Protein AF-A0A376U798-F1 (afdb_monomer_lite)

InterPro domains:
  IPR001910 Inosine/uridine-preferring nucleoside hydrolase domain [PF01156] (4-100)
  IPR023186 Inosine/uridine-preferring nucleoside hydrolase [PTHR12304] (4-103)
  IPR036452 Ribonucleoside hydrolase-like [G3DSA:3.90.245.10] (1-121)
  IPR036452 Ribonucleoside hydrolase-like [SSF53590] (4-102)

Structure (mmCIF, N/CA/C/O backbone):
data_AF-A0A376U798-F1
#
_entry.id   AF-A0A376U798-F1
#
loop_
_atom_site.group_PDB
_atom_site.id
_atom_site.type_symbol
_atom_site.label_atom_id
_atom_site.label_alt_id
_atom_site.label_comp_id
_atom_site.label_asym_id
_atom_site.label_entity_id
_atom_site.label_seq_id
_atom_site.pdbx_PDB_ins_code
_atom_site.Cartn_x
_atom_site.Cartn_y
_atom_site.Cartn_z
_atom_site.occupancy
_atom_site.B_iso_or_equiv
_atom_site.auth_seq_id
_atom_site.auth_comp_id
_atom_site.auth_asym_id
_atom_site.auth_atom_id
_atom_site.pdbx_PDB_model_num
ATOM 1 N N . MET A 1 1 ? 8.310 13.764 8.358 1.00 42.41 1 MET A N 1
ATOM 2 C CA . MET A 1 1 ? 7.938 13.357 9.728 1.00 42.41 1 MET A CA 1
ATOM 3 C C . MET A 1 1 ? 6.633 12.588 9.636 1.00 42.41 1 MET A C 1
ATOM 5 O O . MET A 1 1 ? 5.646 13.169 9.211 1.00 42.41 1 MET A O 1
ATOM 9 N N . LEU A 1 2 ? 6.644 11.295 9.952 1.00 60.56 2 LEU A N 1
ATOM 10 C CA . LEU A 1 2 ? 5.426 10.571 10.340 1.00 60.56 2 LEU A CA 1
ATOM 11 C C . LEU A 1 2 ? 5.140 10.955 11.809 1.00 60.56 2 LEU A C 1
ATOM 13 O O . LEU A 1 2 ? 6.102 11.302 12.492 1.00 60.56 2 LEU A O 1
ATOM 17 N N . THR A 1 3 ? 3.880 10.977 12.274 1.00 77.56 3 THR A N 1
ATOM 18 C CA . THR A 1 3 ? 3.459 11.318 13.666 1.00 77.56 3 THR A CA 1
ATOM 19 C C . THR A 1 3 ? 2.501 10.242 14.209 1.00 77.56 3 THR A C 1
ATOM 21 O O . THR A 1 3 ? 1.496 9.958 13.544 1.00 77.56 3 THR A O 1
ATOM 24 N N . PRO A 1 4 ? 2.769 9.563 15.351 1.00 83.12 4 PRO A N 1
ATOM 25 C CA . PRO A 1 4 ? 1.929 8.451 15.776 1.00 83.12 4 PRO A CA 1
ATOM 26 C C . PRO A 1 4 ? 0.632 8.998 16.376 1.00 83.12 4 PRO A C 1
ATOM 28 O O . PRO A 1 4 ? -0.385 8.308 16.377 1.00 83.12 4 PRO A O 1
ATOM 31 N N . GLU A 1 5 ? 0.621 10.265 16.803 1.00 85.19 5 GLU A N 1
ATOM 32 C CA . GLU A 1 5 ? -0.575 10.958 17.266 1.00 85.19 5 GLU A CA 1
ATOM 33 C C . GLU A 1 5 ? -1.591 11.127 16.132 1.00 85.19 5 GLU A C 1
ATOM 35 O O . GLU A 1 5 ? -2.779 10.885 16.342 1.00 85.19 5 GLU A O 1
ATOM 40 N N . ALA A 1 6 ? -1.151 11.465 14.912 1.00 88.75 6 ALA A N 1
ATOM 41 C CA . ALA A 1 6 ? -2.062 11.580 13.772 1.00 88.75 6 ALA A CA 1
ATOM 42 C C . ALA A 1 6 ? -2.669 10.220 13.403 1.00 88.75 6 ALA A C 1
ATOM 44 O O . ALA A 1 6 ? -3.879 10.117 13.192 1.00 88.75 6 ALA A O 1
ATOM 45 N N . ALA A 1 7 ? -1.855 9.160 13.397 1.00 87.69 7 ALA A N 1
ATOM 46 C CA . ALA A 1 7 ? -2.356 7.805 13.193 1.00 87.69 7 ALA A CA 1
ATOM 47 C C . ALA A 1 7 ? -3.366 7.420 14.288 1.00 87.69 7 ALA A C 1
ATOM 49 O O . ALA A 1 7 ? -4.446 6.925 13.970 1.00 87.69 7 ALA A O 1
ATOM 50 N N . ARG A 1 8 ? -3.073 7.704 15.568 1.00 88.31 8 ARG A N 1
ATOM 51 C CA . ARG A 1 8 ? -4.002 7.443 16.677 1.00 88.31 8 ARG A CA 1
ATOM 52 C C . ARG A 1 8 ? -5.345 8.132 16.445 1.00 88.31 8 ARG A C 1
ATOM 54 O O . ARG A 1 8 ? -6.359 7.453 16.559 1.00 88.31 8 ARG A O 1
ATOM 61 N N . VAL A 1 9 ? -5.356 9.411 16.060 1.00 92.94 9 VAL A N 1
ATOM 62 C CA . VAL A 1 9 ? -6.593 10.159 15.766 1.00 92.94 9 VAL A CA 1
ATOM 63 C C . VAL A 1 9 ? -7.424 9.467 14.683 1.00 92.94 9 VAL A C 1
ATOM 65 O O . VAL A 1 9 ? -8.622 9.261 14.881 1.00 92.94 9 VAL A O 1
ATOM 68 N N . VAL A 1 10 ? -6.802 9.057 13.572 1.00 91.31 10 VAL A N 1
ATOM 69 C CA . VAL A 1 10 ? -7.495 8.355 12.478 1.00 91.31 10 VAL A CA 1
ATOM 70 C C . VAL A 1 10 ? -8.068 7.024 12.964 1.00 91.31 10 VAL A C 1
ATOM 72 O O . VAL A 1 10 ? -9.267 6.791 12.809 1.00 91.31 10 VAL A O 1
ATOM 75 N N . PHE A 1 11 ? -7.258 6.183 13.612 1.00 89.69 11 PHE A N 1
ATOM 76 C CA . PHE A 1 11 ? -7.689 4.866 14.092 1.00 89.69 11 PHE A CA 1
ATOM 77 C C . PHE A 1 11 ? -8.744 4.932 15.211 1.00 89.69 11 PHE A C 1
ATOM 79 O O . PHE A 1 11 ? -9.483 3.968 15.395 1.00 89.69 11 PHE A O 1
ATOM 86 N N . THR A 1 12 ? -8.878 6.061 15.919 1.00 91.12 12 THR A N 1
ATOM 87 C CA . THR A 1 12 ? -9.936 6.286 16.924 1.00 91.12 12 THR A CA 1
ATOM 88 C C . THR A 1 12 ? -11.128 7.106 16.420 1.00 91.12 12 THR A C 1
ATOM 90 O O . THR A 1 12 ? -12.024 7.413 17.201 1.00 91.12 12 THR A O 1
ATOM 93 N N . SER A 1 13 ? -11.168 7.482 15.140 1.00 93.81 13 SER A N 1
ATOM 94 C CA . SER A 1 13 ? -12.193 8.396 14.602 1.00 93.81 13 SER A CA 1
ATOM 95 C C . SER A 1 13 ? -13.595 7.785 14.467 1.00 93.81 13 SER A C 1
ATOM 97 O O . SER A 1 13 ? -14.572 8.517 14.332 1.00 93.81 13 SER A O 1
ATOM 99 N N . GLY A 1 14 ? -13.708 6.453 14.477 1.00 90.12 14 GLY A N 1
ATOM 100 C CA . GLY A 1 14 ? -14.975 5.738 14.291 1.00 90.12 14 GLY A CA 1
ATOM 101 C C . GLY A 1 14 ? -15.450 5.636 12.837 1.00 90.12 14 GLY A C 1
ATOM 102 O O . GLY A 1 14 ? -16.500 5.047 12.587 1.00 90.12 14 GLY A O 1
ATOM 103 N N . VAL A 1 15 ? -14.693 6.166 11.871 1.00 93.81 15 VAL A N 1
ATOM 104 C CA . VAL A 1 15 ? -14.995 5.976 10.445 1.00 93.81 15 VAL A CA 1
ATOM 105 C C . VAL A 1 15 ? -14.649 4.548 9.997 1.00 93.81 15 VAL A C 1
ATOM 107 O O . VAL A 1 15 ? -13.767 3.919 10.588 1.00 93.81 15 VAL A O 1
ATOM 110 N N . PRO A 1 16 ? -15.295 4.016 8.943 1.00 91.88 16 PRO A N 1
ATOM 111 C CA . PRO A 1 16 ? -14.883 2.750 8.346 1.00 91.88 16 PRO A CA 1
ATOM 112 C C . PRO A 1 16 ? -13.449 2.844 7.806 1.00 91.88 16 PRO A C 1
ATOM 114 O O . PRO A 1 16 ? -13.157 3.704 6.975 1.00 91.88 16 PRO A O 1
ATOM 117 N N . LEU A 1 17 ? -12.562 1.954 8.260 1.00 93.19 17 LEU A N 1
ATOM 118 C CA . LEU A 1 17 ? -11.149 1.955 7.876 1.00 93.19 17 LEU A CA 1
ATOM 119 C C . LEU A 1 17 ? -10.712 0.630 7.253 1.00 93.19 17 LEU A C 1
ATOM 121 O O . LEU A 1 17 ? -11.103 -0.461 7.681 1.00 93.19 17 LEU A O 1
ATOM 125 N N . VAL A 1 18 ? -9.814 0.747 6.278 1.00 94.38 18 VAL A N 1
ATOM 126 C CA . VAL A 1 18 ? -9.093 -0.370 5.669 1.00 94.38 18 VAL A CA 1
ATOM 127 C C . VAL A 1 18 ? -7.600 -0.063 5.752 1.00 94.38 18 VAL A C 1
ATOM 129 O O . VAL A 1 18 ? -7.166 1.014 5.353 1.00 94.38 18 VAL A O 1
ATOM 132 N N . MET A 1 19 ? -6.816 -0.997 6.290 1.00 93.62 19 MET A N 1
ATOM 133 C CA . MET A 1 19 ? -5.377 -0.842 6.494 1.00 93.62 19 MET A CA 1
ATOM 134 C C . MET A 1 19 ? -4.599 -1.794 5.580 1.00 93.62 19 MET A C 1
ATOM 136 O O . MET A 1 19 ? -4.638 -3.015 5.750 1.00 93.62 19 MET A O 1
ATOM 140 N N . MET A 1 20 ? -3.836 -1.223 4.647 1.00 94.44 20 MET A N 1
ATOM 141 C CA . MET A 1 20 ? -2.866 -1.946 3.818 1.00 94.44 20 MET A CA 1
ATOM 142 C C . MET A 1 20 ? -1.505 -1.996 4.530 1.00 94.44 20 MET A C 1
ATOM 144 O O . MET A 1 20 ? -0.599 -1.222 4.238 1.00 94.44 20 MET A O 1
ATOM 148 N N . GLY A 1 21 ? -1.381 -2.875 5.530 1.00 90.94 21 GLY A N 1
ATOM 149 C CA . GLY A 1 21 ? -0.147 -3.034 6.312 1.00 90.94 21 GLY A CA 1
ATOM 150 C C . GLY A 1 21 ? 1.001 -3.697 5.536 1.00 90.94 21 GLY A C 1
ATOM 151 O O . GLY A 1 21 ? 0.800 -4.262 4.458 1.00 90.94 21 GLY A O 1
ATOM 152 N N . LEU A 1 22 ? 2.210 -3.677 6.108 1.00 89.81 22 LEU A N 1
ATOM 153 C CA . LEU A 1 22 ? 3.401 -4.295 5.503 1.00 89.81 22 LEU A CA 1
ATOM 154 C C . LEU A 1 22 ? 3.268 -5.813 5.313 1.00 89.81 22 LEU A C 1
ATOM 156 O O . LEU A 1 22 ? 3.802 -6.343 4.344 1.00 89.81 22 LEU A O 1
ATOM 160 N N . ASP A 1 23 ? 2.479 -6.496 6.151 1.00 87.94 23 ASP A N 1
ATOM 161 C CA . ASP A 1 23 ? 2.162 -7.922 5.973 1.00 87.94 23 ASP A CA 1
ATOM 162 C C . ASP A 1 23 ? 1.530 -8.214 4.603 1.00 87.94 23 ASP A C 1
ATOM 164 O O . ASP A 1 23 ? 1.763 -9.274 4.024 1.00 87.94 23 ASP A O 1
ATOM 168 N N . LEU A 1 24 ? 0.732 -7.276 4.075 1.00 91.94 24 LEU A N 1
ATOM 169 C CA . LEU A 1 24 ? 0.184 -7.330 2.718 1.00 91.94 24 LEU A CA 1
ATOM 170 C C . LEU A 1 24 ? 1.178 -6.782 1.708 1.00 91.94 24 LEU A C 1
ATOM 172 O O . LEU A 1 24 ? 1.500 -7.445 0.728 1.00 91.94 24 LEU A O 1
ATOM 176 N N . THR A 1 25 ? 1.622 -5.546 1.918 1.00 91.88 25 THR A N 1
ATOM 177 C CA . THR A 1 25 ? 2.274 -4.774 0.857 1.00 91.88 25 THR A CA 1
ATOM 178 C C . THR A 1 25 ? 3.673 -5.273 0.532 1.00 91.88 25 THR A C 1
ATOM 180 O O . THR A 1 25 ? 4.096 -5.141 -0.606 1.00 91.88 25 THR A O 1
ATOM 183 N N . ASN A 1 26 ? 4.351 -5.978 1.439 1.00 89.50 26 A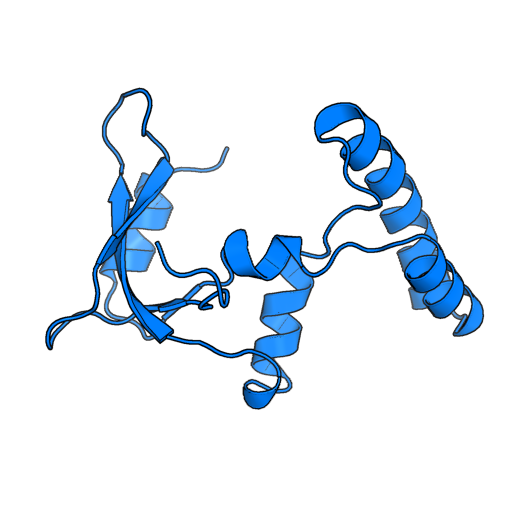SN A N 1
ATOM 184 C CA . ASN A 1 26 ? 5.610 -6.650 1.109 1.00 89.50 26 ASN A CA 1
ATOM 185 C C . ASN A 1 26 ? 5.444 -7.809 0.110 1.00 89.50 26 ASN A C 1
ATOM 187 O O . ASN A 1 26 ? 6.440 -8.290 -0.416 1.00 89.50 26 ASN A O 1
ATOM 191 N N . GLN A 1 27 ? 4.219 -8.259 -0.189 1.00 89.94 27 GLN A N 1
ATOM 192 C CA . GLN A 1 27 ? 3.968 -9.249 -1.245 1.00 89.94 27 GLN A CA 1
ATOM 193 C C . GLN A 1 27 ? 3.959 -8.626 -2.650 1.00 89.94 27 GLN A C 1
ATOM 195 O O . GLN A 1 27 ? 3.990 -9.360 -3.633 1.00 89.94 27 GLN A O 1
ATOM 200 N N . THR A 1 28 ? 3.929 -7.294 -2.778 1.00 91.38 28 THR A N 1
ATOM 201 C CA . THR A 1 28 ? 3.873 -6.596 -4.075 1.00 91.38 28 THR A CA 1
ATOM 202 C C . THR A 1 28 ? 5.247 -6.144 -4.564 1.00 91.38 28 THR A C 1
ATOM 204 O O . THR A 1 28 ? 5.382 -5.079 -5.166 1.00 91.38 28 THR A O 1
ATOM 207 N N . VAL A 1 29 ? 6.276 -6.955 -4.302 1.00 90.38 29 VAL A N 1
ATOM 208 C CA . VAL A 1 29 ? 7.649 -6.723 -4.773 1.00 90.38 29 VAL A CA 1
ATOM 209 C C . VAL A 1 29 ? 7.647 -6.523 -6.287 1.00 90.38 29 VAL A C 1
ATOM 211 O O . VAL A 1 29 ? 7.254 -7.414 -7.039 1.00 90.38 29 VAL A O 1
ATOM 214 N N . CYS A 1 30 ? 8.100 -5.356 -6.740 1.00 91.19 30 CYS A N 1
ATOM 215 C CA . CYS A 1 30 ? 8.265 -5.076 -8.157 1.00 91.19 30 CYS A CA 1
ATOM 216 C C . CYS A 1 30 ? 9.601 -5.643 -8.634 1.00 91.19 30 CYS A C 1
ATOM 218 O O . CYS A 1 30 ? 10.654 -5.018 -8.505 1.00 91.19 30 CYS A O 1
ATOM 220 N N . THR A 1 31 ? 9.548 -6.874 -9.124 1.00 90.62 31 THR A N 1
ATOM 221 C CA . THR A 1 31 ? 10.698 -7.600 -9.655 1.00 90.62 31 THR A CA 1
ATOM 222 C C . THR A 1 31 ? 11.085 -7.097 -11.052 1.00 90.62 31 THR A C 1
ATOM 224 O O . THR A 1 31 ? 10.258 -6.489 -11.743 1.00 90.62 31 THR A O 1
ATOM 227 N N . PRO A 1 32 ? 12.314 -7.375 -11.527 1.00 90.69 32 PRO A N 1
ATOM 228 C CA . PRO A 1 32 ? 12.758 -6.951 -12.858 1.00 90.69 32 PRO A CA 1
ATOM 229 C C . PRO A 1 32 ? 11.830 -7.378 -14.008 1.00 90.69 32 PRO A C 1
ATOM 231 O O . PRO A 1 32 ? 11.658 -6.636 -14.971 1.00 90.69 32 PRO A O 1
ATOM 234 N N . ASP A 1 33 ? 11.177 -8.540 -13.914 1.00 93.69 33 ASP A N 1
ATOM 235 C CA . ASP A 1 33 ? 10.211 -8.999 -14.917 1.00 93.69 33 ASP A CA 1
ATOM 236 C C . ASP A 1 33 ? 8.900 -8.193 -14.909 1.00 93.69 33 ASP A C 1
ATOM 238 O O . ASP A 1 33 ? 8.304 -7.986 -15.971 1.00 93.69 33 ASP A O 1
ATOM 242 N N . VAL A 1 34 ? 8.472 -7.677 -13.748 1.00 94.62 34 VAL A N 1
ATOM 243 C CA . VAL A 1 34 ? 7.333 -6.750 -13.643 1.00 94.62 34 VAL A CA 1
ATOM 244 C C . VAL A 1 34 ? 7.687 -5.408 -14.276 1.00 94.62 34 VAL A C 1
ATOM 246 O O . VAL A 1 34 ? 6.880 -4.870 -15.033 1.00 94.62 34 VAL A O 1
ATOM 249 N N . ILE A 1 35 ? 8.899 -4.901 -14.035 1.00 93.56 35 ILE A N 1
ATOM 250 C CA . ILE A 1 35 ? 9.396 -3.666 -14.656 1.00 93.56 35 ILE A CA 1
ATOM 251 C C . ILE A 1 35 ? 9.419 -3.820 -16.182 1.00 93.56 35 ILE A C 1
ATOM 253 O O . ILE A 1 35 ? 8.749 -3.067 -16.888 1.00 93.56 35 ILE A O 1
ATOM 257 N N . ALA A 1 36 ? 10.057 -4.879 -16.688 1.00 94.38 36 ALA A N 1
ATOM 258 C CA . ALA A 1 36 ? 10.124 -5.173 -18.120 1.00 94.38 36 ALA A CA 1
ATOM 259 C C . ALA A 1 36 ? 8.741 -5.415 -18.755 1.00 94.38 36 ALA A C 1
ATOM 261 O O . ALA A 1 36 ? 8.528 -5.201 -19.952 1.00 94.38 36 ALA A O 1
ATOM 262 N N . ARG A 1 37 ? 7.761 -5.902 -17.983 1.00 96.62 37 ARG A N 1
ATOM 263 C CA . ARG A 1 37 ? 6.369 -6.000 -18.440 1.00 96.62 37 ARG A CA 1
ATOM 264 C C . ARG A 1 37 ? 5.747 -4.616 -18.641 1.00 96.62 37 ARG A C 1
ATOM 266 O O . ARG A 1 37 ? 5.060 -4.440 -19.645 1.00 96.62 37 ARG A O 1
ATOM 273 N N . MET A 1 38 ? 5.969 -3.672 -17.728 1.00 96.19 38 MET A N 1
ATOM 274 C CA . MET A 1 38 ? 5.444 -2.307 -17.859 1.00 96.19 38 MET A CA 1
ATOM 275 C C . MET A 1 38 ? 6.157 -1.523 -18.965 1.00 96.19 38 MET A C 1
ATOM 277 O O . MET A 1 38 ? 5.491 -0.836 -19.734 1.00 96.19 38 MET A O 1
ATOM 281 N N . GLU A 1 39 ? 7.469 -1.707 -19.135 1.00 93.56 39 GLU A N 1
ATOM 282 C CA . GLU A 1 39 ? 8.219 -1.136 -20.264 1.00 93.56 39 GLU A CA 1
ATOM 283 C C . GLU A 1 39 ? 7.668 -1.603 -21.614 1.00 93.56 39 GLU A C 1
ATOM 285 O O . GLU A 1 39 ? 7.438 -0.794 -22.509 1.00 93.56 39 GLU A O 1
ATOM 290 N N . ARG A 1 40 ? 7.394 -2.908 -21.761 1.00 96.75 40 ARG A N 1
ATOM 291 C CA . ARG A 1 40 ? 6.817 -3.463 -22.997 1.00 96.75 40 ARG A CA 1
ATOM 292 C C . ARG A 1 40 ? 5.392 -2.990 -23.270 1.00 96.75 40 ARG A C 1
ATOM 294 O O . ARG A 1 40 ? 4.993 -2.966 -24.430 1.00 96.75 40 ARG A O 1
ATOM 301 N N . ALA A 1 41 ? 4.625 -2.653 -22.231 1.00 96.19 41 ALA A N 1
ATOM 302 C CA . ALA A 1 41 ? 3.317 -2.024 -22.408 1.00 96.19 41 ALA A CA 1
ATOM 303 C C . ALA A 1 41 ? 3.448 -0.619 -23.028 1.00 96.19 41 ALA A C 1
ATOM 305 O O . ALA A 1 41 ? 2.555 -0.195 -23.761 1.00 96.19 41 ALA A O 1
ATOM 306 N N . GLY A 1 42 ? 4.586 0.046 -22.801 1.00 93.19 42 GLY A N 1
ATOM 307 C CA . GLY A 1 42 ? 4.990 1.279 -23.466 1.00 93.19 42 GLY A CA 1
ATOM 308 C C . GLY A 1 42 ? 4.203 2.520 -23.047 1.00 93.19 42 GLY A C 1
ATOM 309 O O . GLY A 1 42 ? 3.364 2.507 -22.143 1.00 93.19 42 GLY A O 1
ATOM 310 N N . GLY A 1 43 ? 4.495 3.621 -23.739 1.00 97.06 43 GLY A N 1
ATOM 311 C CA . GLY A 1 43 ? 3.889 4.924 -23.497 1.00 97.06 43 GLY A CA 1
ATOM 312 C C . GLY A 1 43 ? 4.412 5.624 -22.236 1.00 97.06 43 GLY A C 1
ATOM 313 O O . GLY A 1 43 ? 5.180 5.048 -21.463 1.00 97.06 43 GLY A O 1
ATOM 314 N N . PRO A 1 44 ? 3.954 6.865 -21.982 1.00 96.75 44 PRO A N 1
ATOM 315 C CA . PRO A 1 44 ? 4.547 7.721 -20.952 1.00 96.75 44 PRO A CA 1
ATOM 316 C C . PRO A 1 44 ? 4.490 7.130 -19.537 1.00 96.75 44 PRO A C 1
ATOM 318 O O . PRO A 1 44 ? 5.381 7.358 -18.727 1.00 96.75 44 PRO A O 1
ATOM 321 N N . ALA A 1 45 ? 3.442 6.358 -19.229 1.00 95.31 45 ALA A N 1
ATOM 322 C CA . ALA A 1 45 ? 3.288 5.722 -17.924 1.00 95.31 45 ALA A CA 1
ATOM 323 C C . ALA A 1 45 ? 4.210 4.505 -17.744 1.00 95.31 45 ALA A C 1
ATOM 325 O O . ALA A 1 45 ? 4.712 4.297 -16.644 1.00 95.31 45 ALA A O 1
ATOM 326 N N . GLY A 1 46 ? 4.433 3.711 -18.799 1.00 95.62 46 GLY A N 1
ATOM 327 C CA . GLY A 1 46 ? 5.329 2.553 -18.753 1.00 95.62 46 GLY A CA 1
ATOM 328 C C . GLY A 1 46 ? 6.792 2.969 -18.602 1.00 95.62 46 GLY A C 1
ATOM 329 O O . GLY A 1 46 ? 7.503 2.408 -17.771 1.00 95.62 46 GLY A O 1
ATOM 330 N N . GLU A 1 47 ? 7.203 4.004 -19.341 1.00 95.06 47 GLU A N 1
ATOM 331 C CA . GLU A 1 47 ? 8.538 4.610 -19.245 1.00 95.06 47 GLU A CA 1
ATOM 332 C C . GLU A 1 47 ? 8.784 5.175 -17.839 1.00 95.06 47 GLU A C 1
ATOM 334 O O . GLU A 1 47 ? 9.720 4.760 -17.157 1.00 95.06 47 GLU A O 1
ATOM 339 N N . LEU A 1 48 ? 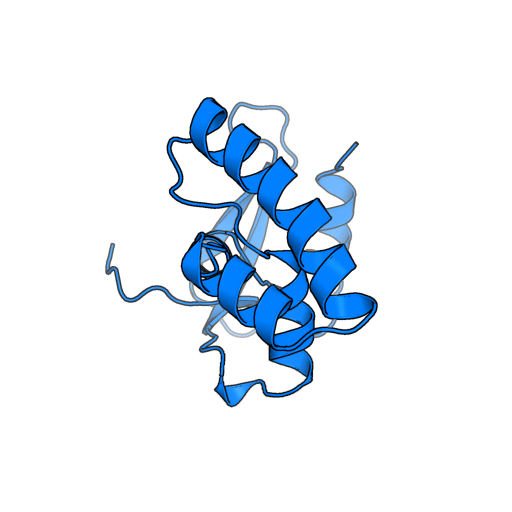7.871 6.020 -17.343 1.00 95.44 48 LEU A N 1
ATOM 340 C CA . LEU A 1 48 ? 7.983 6.600 -16.004 1.00 95.44 48 LEU A CA 1
ATOM 341 C C . LEU A 1 48 ? 7.977 5.534 -14.897 1.00 95.44 48 LEU A C 1
ATOM 343 O O . LEU A 1 48 ? 8.715 5.650 -13.919 1.00 95.44 48 LEU A O 1
ATOM 347 N N . PHE A 1 49 ? 7.143 4.498 -15.029 1.00 95.50 49 PHE A N 1
ATOM 348 C CA . PHE A 1 49 ? 7.115 3.396 -14.070 1.00 95.50 49 PHE A CA 1
ATOM 349 C C . PHE A 1 49 ? 8.473 2.698 -14.002 1.00 95.50 49 PHE A C 1
ATOM 351 O O . PHE A 1 49 ? 8.960 2.421 -12.906 1.00 95.50 49 PHE A O 1
ATOM 358 N N . SER A 1 50 ? 9.094 2.437 -15.155 1.00 93.56 50 SER A N 1
ATOM 359 C CA . SER A 1 50 ? 10.405 1.797 -15.192 1.00 93.56 50 SER A CA 1
ATOM 360 C C . SER A 1 50 ? 11.480 2.638 -14.515 1.00 93.56 50 SER A C 1
ATOM 362 O O . SER A 1 50 ? 12.205 2.127 -13.656 1.00 93.56 50 SER A O 1
ATOM 364 N N . ASP A 1 51 ? 11.533 3.933 -14.826 1.00 92.75 51 ASP A N 1
ATOM 365 C CA . ASP A 1 51 ? 12.513 4.853 -14.246 1.00 92.75 51 ASP A CA 1
ATOM 366 C C . ASP A 1 51 ? 12.414 4.892 -12.713 1.00 92.75 51 ASP A C 1
ATOM 368 O O . ASP A 1 51 ? 13.421 4.778 -12.005 1.00 92.75 51 ASP A O 1
ATOM 372 N N . ILE A 1 52 ? 11.189 4.987 -12.182 1.00 93.25 52 ILE A N 1
ATOM 373 C CA . ILE A 1 52 ? 10.936 5.002 -10.736 1.00 93.25 52 ILE A CA 1
ATOM 374 C C . ILE A 1 52 ? 11.328 3.661 -10.105 1.00 93.25 52 ILE A C 1
ATOM 376 O O . ILE A 1 52 ? 12.048 3.621 -9.100 1.00 93.25 52 ILE A O 1
ATOM 380 N N . MET A 1 53 ? 10.856 2.547 -10.669 1.00 92.12 53 MET A N 1
ATOM 381 C CA . MET A 1 53 ? 11.007 1.250 -10.017 1.00 92.12 53 MET A CA 1
ATOM 382 C C . MET A 1 53 ? 12.441 0.726 -10.080 1.00 92.12 53 MET A C 1
ATOM 384 O O . MET A 1 53 ? 12.897 0.155 -9.091 1.00 92.12 53 MET A O 1
ATOM 388 N N . ASN A 1 54 ? 13.195 1.005 -11.147 1.00 88.38 54 ASN A N 1
ATOM 389 C CA . ASN A 1 54 ? 14.620 0.665 -11.219 1.00 88.38 54 ASN A CA 1
ATOM 390 C C . ASN A 1 54 ? 15.454 1.383 -10.146 1.00 88.38 54 ASN A C 1
ATOM 392 O O . ASN A 1 54 ? 16.378 0.791 -9.583 1.00 88.38 54 ASN A O 1
ATOM 396 N N . PHE A 1 55 ? 15.107 2.626 -9.796 1.00 86.25 55 PHE A N 1
ATOM 397 C CA . PHE A 1 55 ? 15.754 3.323 -8.684 1.00 86.25 55 PHE A CA 1
ATOM 398 C C . PHE A 1 55 ? 15.468 2.635 -7.340 1.00 86.25 55 PHE A C 1
ATOM 400 O O . PHE A 1 55 ? 16.387 2.369 -6.561 1.00 86.25 55 PHE A O 1
ATOM 407 N N . THR A 1 56 ? 14.200 2.303 -7.073 1.00 81.19 56 THR A N 1
ATOM 408 C CA . THR A 1 56 ? 13.811 1.648 -5.811 1.00 81.19 56 THR A CA 1
ATOM 409 C C . THR A 1 56 ? 14.321 0.211 -5.696 1.00 81.19 56 THR A C 1
ATOM 411 O O . THR A 1 56 ? 14.651 -0.223 -4.598 1.00 81.19 56 THR A O 1
ATOM 414 N N . LEU A 1 57 ? 14.453 -0.516 -6.810 1.00 81.50 57 LEU A N 1
ATOM 415 C CA . LEU A 1 57 ? 15.020 -1.866 -6.857 1.00 81.50 57 LEU A CA 1
ATOM 416 C C . LEU A 1 57 ? 16.416 -1.896 -6.224 1.00 81.50 57 LEU A C 1
ATOM 418 O O . LEU A 1 57 ? 16.691 -2.743 -5.376 1.00 81.50 57 LEU A O 1
ATOM 422 N N . LYS A 1 58 ? 17.272 -0.933 -6.583 1.00 80.62 58 LYS A N 1
ATOM 423 C CA . LYS A 1 58 ? 18.626 -0.829 -6.033 1.00 80.62 58 LYS A CA 1
ATOM 424 C C . LYS A 1 58 ? 18.612 -0.572 -4.524 1.00 80.62 58 LYS A C 1
ATOM 426 O O . LYS A 1 58 ? 19.247 -1.305 -3.771 1.00 80.62 58 LYS A O 1
ATOM 431 N N . THR A 1 59 ? 17.877 0.443 -4.073 1.00 81.31 59 THR A N 1
ATOM 432 C CA . THR A 1 59 ? 17.892 0.856 -2.659 1.00 81.31 59 THR A CA 1
ATOM 433 C C . THR A 1 59 ? 17.237 -0.172 -1.738 1.00 81.31 59 THR A C 1
ATOM 435 O O . THR A 1 59 ? 17.666 -0.343 -0.599 1.00 81.31 59 THR A O 1
ATOM 438 N N . GLN A 1 60 ? 16.219 -0.884 -2.218 1.00 80.94 60 GLN A N 1
ATOM 439 C CA . GLN A 1 60 ? 15.516 -1.909 -1.446 1.00 80.94 60 GLN A CA 1
ATOM 440 C C . GLN A 1 60 ? 16.348 -3.190 -1.317 1.00 80.94 60 GLN A C 1
ATOM 442 O O . GLN A 1 60 ? 16.340 -3.831 -0.264 1.00 80.94 60 GLN A O 1
ATOM 447 N N . PHE A 1 61 ? 17.134 -3.523 -2.345 1.00 80.56 61 PHE A N 1
ATOM 448 C CA . PHE A 1 61 ? 18.124 -4.591 -2.257 1.00 80.56 61 PHE A CA 1
ATOM 449 C C . PHE A 1 61 ? 19.245 -4.243 -1.268 1.00 80.56 61 PHE A C 1
ATOM 451 O O . PHE A 1 61 ? 19.534 -5.030 -0.372 1.00 80.56 61 PHE A O 1
ATOM 458 N N . GLU A 1 62 ? 19.837 -3.051 -1.379 1.00 85.19 62 GLU A N 1
ATOM 459 C CA . GLU A 1 62 ? 20.961 -2.627 -0.529 1.00 85.19 62 GLU A CA 1
ATOM 460 C C . GLU A 1 62 ? 20.582 -2.522 0.959 1.00 85.19 62 GLU A C 1
ATOM 462 O O . GLU A 1 62 ? 21.361 -2.930 1.818 1.00 85.19 62 GLU A O 1
ATOM 467 N N . ASN A 1 63 ? 19.386 -2.011 1.274 1.00 82.81 63 ASN A N 1
ATOM 468 C CA . ASN A 1 63 ? 18.973 -1.770 2.661 1.00 82.81 63 ASN A CA 1
ATOM 469 C C . ASN A 1 63 ? 18.264 -2.962 3.320 1.00 82.81 63 ASN A C 1
ATOM 471 O O . ASN A 1 63 ? 18.329 -3.106 4.541 1.00 82.81 63 ASN A O 1
ATOM 475 N N . TYR A 1 64 ? 17.565 -3.794 2.539 1.00 79.19 64 TYR A N 1
ATOM 476 C CA . TYR A 1 64 ? 16.663 -4.822 3.078 1.00 79.19 64 TYR A CA 1
ATOM 477 C C . TYR A 1 64 ? 16.816 -6.201 2.417 1.00 79.19 64 TYR A C 1
ATOM 479 O O . TYR A 1 64 ? 16.115 -7.135 2.803 1.00 79.19 64 TYR A O 1
ATOM 487 N N . GLY A 1 65 ? 17.708 -6.356 1.431 1.00 78.62 65 GLY A N 1
ATOM 488 C CA . GLY A 1 65 ? 17.923 -7.621 0.718 1.00 78.62 65 GLY A CA 1
ATOM 489 C C . GLY A 1 65 ? 16.741 -8.064 -0.151 1.00 78.62 65 GLY A C 1
ATOM 490 O O . GLY A 1 65 ? 16.648 -9.238 -0.511 1.00 78.62 65 GLY A O 1
ATOM 491 N N . LEU A 1 66 ? 15.814 -7.156 -0.468 1.00 74.00 66 LEU A N 1
ATOM 492 C CA . LEU A 1 66 ? 14.627 -7.469 -1.260 1.00 74.00 66 LEU A CA 1
ATOM 493 C C . LEU A 1 66 ? 14.972 -7.573 -2.750 1.00 74.00 66 LEU A C 1
ATOM 495 O O . LEU A 1 66 ? 15.764 -6.795 -3.273 1.00 74.00 66 LEU A O 1
ATOM 499 N N . ALA A 1 67 ? 14.309 -8.486 -3.463 1.00 76.38 67 ALA A N 1
ATOM 500 C CA . ALA A 1 67 ? 14.464 -8.670 -4.913 1.00 76.38 67 ALA A CA 1
ATOM 501 C C . ALA A 1 67 ? 13.836 -7.538 -5.765 1.00 76.38 67 ALA A C 1
ATOM 503 O O . ALA A 1 67 ? 13.785 -7.641 -6.990 1.00 76.38 67 ALA A O 1
ATOM 504 N N . GLY A 1 68 ? 13.315 -6.494 -5.116 1.00 79.31 68 GLY A N 1
ATOM 505 C CA . GLY A 1 68 ? 12.582 -5.381 -5.709 1.00 79.31 68 GLY A CA 1
ATOM 506 C C . GLY A 1 68 ? 11.942 -4.490 -4.651 1.00 79.31 68 GLY A C 1
ATOM 507 O O . GLY A 1 68 ? 11.784 -4.889 -3.496 1.00 79.31 68 GLY A O 1
ATOM 508 N N . GLY A 1 69 ? 11.556 -3.279 -5.047 1.00 83.75 69 GLY A N 1
ATOM 509 C CA . GLY A 1 69 ? 10.772 -2.392 -4.192 1.00 83.75 69 GLY A CA 1
ATOM 510 C C . GLY A 1 69 ? 9.293 -2.768 -4.216 1.00 83.75 69 GLY A C 1
ATOM 511 O O . GLY A 1 69 ? 8.733 -2.881 -5.309 1.00 83.75 69 GLY A O 1
ATOM 512 N N . PRO A 1 70 ? 8.631 -2.975 -3.064 1.00 88.31 70 PRO A N 1
ATOM 513 C CA . PRO A 1 70 ? 7.193 -3.188 -3.059 1.00 88.31 70 PRO A CA 1
ATOM 514 C C . PRO A 1 70 ? 6.431 -1.913 -3.439 1.00 88.31 70 PRO A C 1
ATOM 516 O O . PRO A 1 70 ? 6.783 -0.809 -3.022 1.00 88.31 70 PRO A O 1
ATOM 519 N N . VAL A 1 71 ? 5.350 -2.057 -4.208 1.00 92.56 71 VAL A N 1
ATOM 520 C CA . VAL A 1 71 ? 4.481 -0.934 -4.608 1.00 92.56 71 VAL A CA 1
ATOM 521 C C . VAL A 1 71 ? 3.379 -0.694 -3.572 1.00 92.56 71 VAL A C 1
ATOM 523 O O . VAL A 1 71 ? 2.195 -0.889 -3.847 1.00 92.56 71 VAL A O 1
ATOM 526 N N . HIS A 1 72 ? 3.772 -0.314 -2.351 1.00 93.00 72 HIS A N 1
ATOM 527 C CA . HIS A 1 72 ? 2.880 -0.246 -1.185 1.00 93.00 72 HIS A CA 1
ATOM 528 C C . HIS A 1 72 ? 1.593 0.545 -1.453 1.00 93.00 72 HIS A C 1
ATOM 530 O O . HIS A 1 72 ? 0.492 0.008 -1.317 1.00 93.00 72 HIS A O 1
ATOM 536 N N . ASP A 1 73 ? 1.722 1.786 -1.914 1.00 94.69 73 ASP A N 1
ATOM 537 C CA . ASP A 1 73 ? 0.590 2.708 -2.058 1.00 94.69 73 ASP A CA 1
ATOM 538 C C . ASP A 1 73 ? -0.388 2.279 -3.162 1.00 94.69 73 ASP A C 1
ATOM 540 O O . ASP A 1 73 ? -1.600 2.480 -3.049 1.00 94.69 73 ASP A O 1
ATOM 544 N N . ALA A 1 74 ? 0.112 1.607 -4.207 1.00 95.31 74 ALA A N 1
ATOM 545 C CA . ALA A 1 74 ? -0.716 1.100 -5.300 1.00 95.31 74 ALA A CA 1
ATOM 546 C C . ALA A 1 74 ? -1.731 0.044 -4.827 1.00 95.31 74 ALA A C 1
ATOM 548 O O . ALA A 1 74 ? -2.766 -0.148 -5.467 1.00 95.31 74 ALA A O 1
ATOM 549 N N . THR A 1 75 ? -1.487 -0.609 -3.685 1.00 95.88 75 THR A N 1
ATOM 550 C CA . THR A 1 75 ? -2.421 -1.596 -3.118 1.00 95.88 75 THR A CA 1
ATOM 551 C C . THR A 1 75 ? -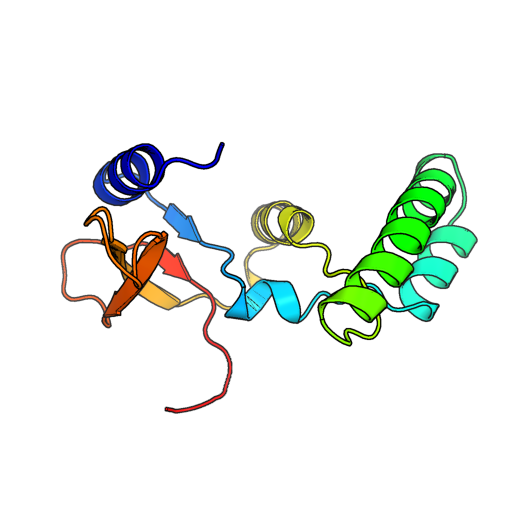3.719 -0.967 -2.620 1.00 95.88 75 THR A C 1
ATOM 553 O O . THR A 1 75 ? -4.777 -1.574 -2.779 1.00 95.88 75 THR A O 1
ATOM 556 N N . CYS A 1 76 ? -3.680 0.271 -2.114 1.00 96.38 76 CYS A N 1
ATOM 557 C CA . CYS A 1 76 ? -4.882 1.020 -1.744 1.00 96.38 76 CYS A CA 1
ATOM 558 C C . CYS A 1 76 ? -5.763 1.287 -2.972 1.00 96.38 76 CYS A C 1
ATOM 560 O O . CYS A 1 76 ? -6.979 1.113 -2.914 1.00 96.38 76 CYS A O 1
ATOM 562 N N . ILE A 1 77 ? -5.148 1.656 -4.101 1.00 97.69 77 ILE A N 1
ATOM 563 C CA . ILE A 1 77 ? -5.862 1.875 -5.365 1.00 97.69 77 ILE A CA 1
ATOM 564 C C . ILE A 1 77 ? -6.426 0.554 -5.898 1.00 97.69 77 ILE A C 1
ATOM 566 O O . ILE A 1 77 ? -7.595 0.493 -6.269 1.00 97.69 77 ILE A O 1
ATOM 570 N N . GLY A 1 78 ? -5.633 -0.521 -5.866 1.00 96.38 78 GLY A N 1
ATOM 571 C CA . GLY A 1 78 ? -6.085 -1.861 -6.240 1.00 96.38 78 GLY A CA 1
ATOM 572 C C . GLY A 1 78 ? -7.300 -2.324 -5.431 1.00 96.38 78 GLY A C 1
ATOM 573 O O . GLY A 1 78 ? -8.263 -2.815 -6.016 1.00 96.38 78 GLY A O 1
ATOM 574 N N . TYR A 1 79 ? -7.295 -2.093 -4.113 1.00 96.25 79 TYR A N 1
ATOM 575 C CA . TYR A 1 79 ? -8.421 -2.406 -3.229 1.00 96.25 79 TYR A CA 1
ATOM 576 C C . TYR A 1 79 ? -9.693 -1.637 -3.606 1.00 96.25 79 TYR A C 1
ATOM 578 O O . TYR A 1 79 ? -10.777 -2.213 -3.628 1.00 96.25 79 TYR A O 1
ATOM 586 N N . LEU A 1 80 ? -9.566 -0.345 -3.919 1.00 97.12 80 LEU A N 1
ATOM 587 C CA . LEU A 1 80 ? -10.700 0.491 -4.318 1.00 97.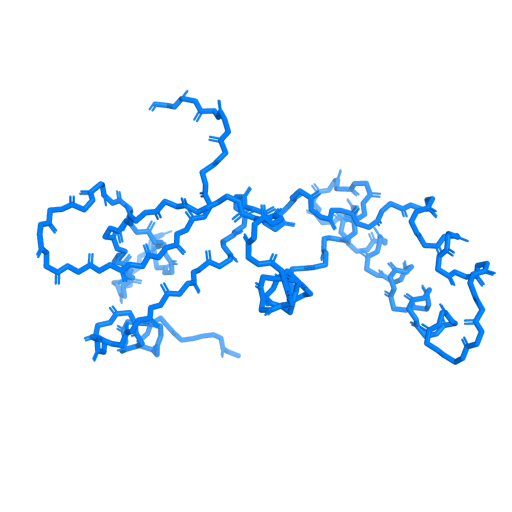12 80 LEU A CA 1
ATOM 588 C C . LEU A 1 80 ? -11.270 0.102 -5.689 1.00 97.12 80 LEU A C 1
ATOM 590 O O . LEU A 1 80 ? -12.474 0.227 -5.896 1.00 97.12 80 LEU A O 1
ATOM 594 N N . ILE A 1 81 ? -10.424 -0.367 -6.611 1.00 97.88 81 ILE A N 1
ATOM 595 C CA . ILE A 1 81 ? -10.849 -0.848 -7.934 1.00 97.88 81 ILE A CA 1
ATOM 596 C C . ILE A 1 81 ? -11.563 -2.198 -7.818 1.00 97.88 81 ILE A C 1
ATOM 598 O O . ILE A 1 81 ? -12.620 -2.389 -8.416 1.00 97.88 81 ILE A O 1
ATOM 602 N N . ASN A 1 82 ? -10.974 -3.146 -7.087 1.00 96.06 82 ASN A N 1
ATOM 603 C CA . ASN A 1 82 ? -11.530 -4.480 -6.905 1.00 96.06 82 ASN A CA 1
ATOM 604 C C . ASN A 1 82 ? -11.178 -5.039 -5.511 1.00 96.06 82 ASN A C 1
ATOM 606 O O . ASN A 1 82 ? -10.101 -5.627 -5.342 1.00 96.06 82 ASN A O 1
ATOM 610 N N . PRO A 1 83 ? -12.082 -4.923 -4.523 1.00 93.44 83 PRO A N 1
ATOM 611 C CA . PRO A 1 83 ? -11.810 -5.378 -3.163 1.00 93.44 83 PRO A CA 1
ATOM 612 C C . PRO A 1 83 ? -11.678 -6.904 -3.055 1.00 93.44 83 PRO A C 1
ATOM 614 O O . PRO A 1 83 ? -10.976 -7.378 -2.165 1.00 93.44 83 PRO A O 1
ATOM 617 N N . ASP A 1 84 ? -12.265 -7.681 -3.974 1.00 94.44 84 ASP A N 1
ATOM 618 C CA . ASP A 1 84 ? -12.182 -9.151 -3.960 1.00 94.44 84 ASP A CA 1
ATOM 619 C C . ASP A 1 84 ? -10.768 -9.663 -4.283 1.00 94.44 84 ASP A C 1
ATOM 621 O O . ASP A 1 84 ? -10.412 -10.792 -3.937 1.00 94.44 84 ASP A O 1
ATOM 625 N N . GLY A 1 85 ? -9.928 -8.824 -4.901 1.00 92.75 85 GLY A N 1
ATOM 626 C CA . GLY A 1 85 ? -8.518 -9.127 -5.150 1.00 92.75 85 GLY A CA 1
ATOM 627 C C . GLY A 1 85 ? -7.647 -9.120 -3.888 1.00 92.75 85 GLY A C 1
ATOM 628 O O . GLY A 1 85 ? -6.521 -9.616 -3.924 1.00 92.75 85 GLY A O 1
ATOM 629 N N . ILE A 1 86 ? -8.143 -8.576 -2.770 1.00 94.31 86 ILE A N 1
ATOM 630 C CA . ILE A 1 86 ? -7.400 -8.438 -1.513 1.00 94.31 86 ILE A CA 1
ATOM 631 C C . ILE A 1 86 ? -8.241 -8.977 -0.354 1.00 94.31 86 ILE A C 1
ATOM 633 O O . ILE A 1 86 ? -9.232 -8.391 0.079 1.00 94.31 86 ILE A O 1
ATOM 637 N N . LYS A 1 87 ? -7.790 -10.087 0.235 1.00 92.31 87 LYS A N 1
ATOM 638 C CA . LYS A 1 87 ? -8.445 -10.655 1.415 1.00 92.31 87 LYS A CA 1
ATOM 639 C C . LYS A 1 87 ? -8.205 -9.774 2.639 1.00 92.31 87 LYS A C 1
ATOM 641 O O . LYS A 1 87 ? -7.067 -9.573 3.034 1.00 92.31 87 LYS A O 1
ATOM 646 N N . THR A 1 88 ? -9.263 -9.341 3.315 1.00 90.69 88 THR A N 1
ATOM 647 C CA . THR A 1 88 ? -9.151 -8.598 4.579 1.00 90.69 88 THR A CA 1
ATOM 648 C C . THR A 1 88 ? -9.823 -9.331 5.740 1.00 90.69 88 THR A C 1
ATOM 650 O O . THR A 1 88 ? -10.630 -10.240 5.550 1.00 90.69 88 THR A O 1
ATOM 653 N N . GLN A 1 89 ? -9.464 -8.942 6.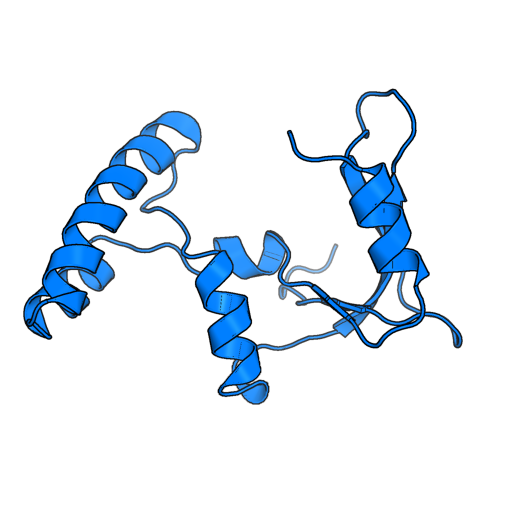956 1.00 88.06 89 GLN A N 1
ATOM 654 C CA . GLN A 1 89 ? -9.955 -9.437 8.228 1.00 88.06 89 GLN A CA 1
ATOM 655 C C . GLN A 1 89 ? -10.239 -8.242 9.138 1.00 88.06 89 GLN A C 1
ATOM 657 O O . GLN A 1 89 ? -9.426 -7.328 9.252 1.00 88.06 89 GLN A O 1
ATOM 662 N N . GLU A 1 90 ? -11.383 -8.262 9.813 1.00 87.81 90 GLU A N 1
ATOM 663 C CA . GLU A 1 90 ? -11.714 -7.256 10.820 1.00 87.81 90 GLU A CA 1
ATOM 664 C C . GLU A 1 90 ? -10.869 -7.446 12.082 1.00 87.81 90 GLU A C 1
ATOM 666 O O . GLU A 1 90 ? -10.845 -8.520 12.693 1.00 87.81 90 GLU A O 1
ATOM 671 N N . MET A 1 91 ? -10.181 -6.379 12.476 1.00 85.50 91 MET A N 1
ATOM 672 C CA . MET A 1 91 ? -9.274 -6.342 13.614 1.00 85.50 91 MET A CA 1
ATOM 673 C C . MET A 1 91 ? -9.495 -5.069 14.429 1.00 85.50 91 MET A C 1
ATOM 675 O O . MET A 1 91 ? -9.852 -4.016 13.897 1.00 85.50 91 MET A O 1
ATOM 679 N N . TYR A 1 92 ? -9.243 -5.174 15.734 1.00 85.75 92 TYR A N 1
ATOM 680 C CA . TYR A 1 92 ? -9.013 -4.010 16.578 1.00 85.75 92 TYR A CA 1
ATOM 681 C C . TYR A 1 92 ? -7.553 -3.584 16.423 1.00 85.75 92 TYR A C 1
ATOM 683 O O . TYR A 1 92 ? -6.654 -4.401 16.657 1.00 85.75 92 TYR A O 1
ATOM 691 N N . VAL A 1 93 ? -7.339 -2.325 16.040 1.00 85.75 93 VAL A N 1
ATOM 692 C CA . VAL A 1 93 ? -6.014 -1.735 15.829 1.00 85.75 93 VAL A CA 1
ATOM 693 C C . VAL A 1 93 ? -5.794 -0.628 16.848 1.00 85.75 93 VAL A C 1
ATOM 695 O O . VAL A 1 93 ? -6.597 0.295 16.958 1.00 85.75 93 VAL A O 1
ATOM 698 N N . GLU A 1 94 ? -4.679 -0.707 17.564 1.00 87.00 94 GLU A N 1
ATOM 699 C CA . GLU A 1 94 ? -4.226 0.342 18.467 1.00 87.00 94 GLU A CA 1
ATOM 700 C C . GLU A 1 94 ? -2.840 0.852 18.057 1.00 87.00 94 GLU A C 1
ATOM 702 O O . GLU A 1 94 ? -1.947 0.057 17.766 1.00 87.00 94 GLU A O 1
ATOM 707 N N . VAL A 1 95 ? -2.668 2.179 18.036 1.00 87.38 95 VAL A N 1
ATOM 708 C CA . VAL A 1 95 ? -1.397 2.849 17.713 1.00 87.38 95 VAL A CA 1
ATOM 709 C C . VAL A 1 95 ? -0.637 3.163 18.996 1.00 87.38 95 VAL A C 1
ATOM 711 O O . VAL A 1 95 ? -1.146 3.919 19.829 1.00 87.38 95 VAL A O 1
ATOM 714 N N . ASP A 1 96 ? 0.571 2.628 19.159 1.00 84.69 96 ASP A N 1
ATOM 715 C CA . ASP A 1 96 ? 1.423 2.984 20.294 1.00 84.69 96 ASP A CA 1
ATOM 716 C C . ASP A 1 96 ? 2.028 4.387 20.108 1.00 84.69 96 ASP A C 1
ATOM 718 O O . ASP A 1 96 ? 2.761 4.655 19.153 1.00 84.69 96 ASP A O 1
ATOM 722 N N . VAL A 1 97 ? 1.681 5.286 21.030 1.00 85.06 97 VAL A N 1
ATOM 723 C CA . VAL A 1 97 ? 2.144 6.684 21.088 1.00 85.06 97 VAL A CA 1
ATOM 724 C C . VAL A 1 97 ? 3.119 6.908 22.248 1.00 85.06 97 VAL A C 1
ATOM 726 O O . VAL A 1 97 ? 3.545 8.034 22.487 1.00 85.06 97 VAL A O 1
ATOM 729 N N . ASN A 1 98 ? 3.455 5.859 23.006 1.00 82.44 98 ASN A N 1
ATOM 730 C CA . ASN A 1 98 ? 4.372 5.991 24.128 1.00 82.44 98 ASN A CA 1
ATOM 731 C C . ASN A 1 98 ? 5.806 6.125 23.622 1.00 82.44 98 ASN A C 1
ATOM 733 O O . ASN A 1 98 ? 6.272 5.328 22.806 1.00 82.44 98 ASN A O 1
ATOM 737 N N . SER A 1 99 ? 6.538 7.093 24.171 1.00 77.00 99 SER A N 1
ATOM 738 C CA . SER A 1 99 ? 7.981 7.204 23.968 1.00 77.00 99 SER A CA 1
ATOM 739 C C . SER A 1 99 ? 8.666 5.921 24.445 1.00 77.00 99 SER A C 1
ATOM 741 O O . SER A 1 99 ? 8.673 5.615 25.636 1.00 77.00 99 SER A O 1
ATOM 743 N N . GLY A 1 100 ? 9.230 5.152 23.515 1.00 77.12 100 GLY A N 1
ATOM 744 C CA . GLY A 1 100 ? 9.831 3.858 23.818 1.00 77.12 100 GLY A CA 1
ATOM 745 C C . GLY A 1 100 ? 10.209 3.072 22.562 1.00 77.12 100 GLY A C 1
ATOM 746 O O . GLY A 1 100 ? 9.979 3.538 21.447 1.00 77.12 100 GLY A O 1
ATOM 747 N N . PRO A 1 101 ? 10.771 1.861 22.718 1.00 73.81 101 PRO A N 1
ATOM 748 C CA . PRO A 1 101 ? 11.252 1.044 21.599 1.00 73.81 101 PRO A CA 1
ATOM 749 C C . PRO A 1 101 ? 10.131 0.540 20.677 1.00 73.81 101 PRO A C 1
ATOM 751 O O . PRO A 1 101 ? 10.412 0.021 19.603 1.00 73.81 101 PRO A O 1
ATOM 754 N N . LEU A 1 102 ? 8.874 0.677 21.107 1.00 72.31 102 LEU A N 1
ATOM 755 C CA . LEU A 1 102 ? 7.675 0.294 20.363 1.00 72.31 102 LEU A CA 1
ATOM 756 C C . LEU A 1 102 ? 6.866 1.500 19.878 1.00 72.31 102 LEU A C 1
ATOM 758 O O . LEU A 1 102 ? 5.763 1.305 19.372 1.00 72.31 102 LEU A O 1
ATOM 762 N N . LEU A 1 103 ? 7.387 2.728 20.015 1.00 59.62 103 LEU A N 1
ATOM 763 C CA . LEU A 1 103 ? 6.794 3.893 19.360 1.00 59.62 103 LEU A CA 1
ATOM 764 C C . LEU A 1 103 ? 6.531 3.513 17.892 1.00 59.62 103 LEU A C 1
ATOM 766 O O . LEU A 1 103 ? 7.400 2.892 17.276 1.00 59.62 103 LEU A O 1
ATOM 770 N N . TRP A 1 104 ? 5.341 3.825 17.365 1.00 57.53 104 TRP A N 1
ATOM 771 C CA . TRP A 1 104 ? 4.862 3.456 16.012 1.00 57.53 104 TRP A CA 1
ATOM 772 C C . TRP A 1 104 ? 4.318 2.039 15.824 1.00 57.53 104 TRP A C 1
ATOM 774 O O . TRP A 1 104 ? 3.739 1.760 14.773 1.00 57.53 104 TRP A O 1
ATOM 784 N N . ALA A 1 105 ? 4.466 1.138 16.795 1.00 69.50 105 ALA A N 1
ATOM 785 C CA . ALA A 1 105 ? 3.949 -0.216 16.656 1.00 69.50 105 ALA A CA 1
ATOM 786 C C . ALA A 1 105 ? 2.411 -0.224 16.644 1.00 69.50 105 ALA A C 1
ATOM 788 O O . ALA A 1 105 ? 1.747 0.466 17.424 1.00 69.50 105 ALA A O 1
ATOM 789 N N . HIS A 1 106 ? 1.841 -1.068 15.785 1.00 59.66 106 HIS A N 1
ATOM 790 C CA . HIS A 1 106 ? 0.416 -1.372 15.802 1.00 59.66 106 HIS A CA 1
ATOM 791 C C . HIS A 1 106 ? 0.176 -2.649 16.599 1.00 59.66 106 HIS A C 1
ATOM 793 O O . HIS A 1 106 ? 0.706 -3.711 16.268 1.00 59.66 106 HIS A O 1
ATOM 799 N N . ARG A 1 107 ? -0.651 -2.566 17.645 1.00 69.94 107 ARG A N 1
ATOM 800 C CA . ARG A 1 107 ? -1.104 -3.749 18.379 1.00 69.94 107 ARG A CA 1
ATOM 801 C C . ARG A 1 107 ? -2.422 -4.231 17.796 1.00 69.94 107 ARG A C 1
ATOM 803 O O . ARG A 1 107 ? -3.399 -3.486 17.752 1.00 69.94 107 ARG A O 1
ATOM 810 N N . LEU A 1 108 ? -2.441 -5.496 17.390 1.00 67.25 108 LEU A N 1
ATOM 811 C CA . LEU A 1 108 ? -3.594 -6.134 16.770 1.00 67.25 108 LEU A CA 1
ATOM 812 C C . LEU A 1 108 ? -4.253 -7.108 17.742 1.00 67.25 108 LEU A C 1
ATOM 814 O O . LEU A 1 108 ? -3.588 -7.931 18.372 1.00 67.25 108 LEU A O 1
ATOM 818 N N . ARG A 1 109 ? -5.581 -7.052 17.837 1.00 68.62 109 ARG A N 1
ATOM 819 C CA . ARG A 1 109 ? -6.384 -8.073 18.521 1.00 68.62 109 ARG A CA 1
ATOM 820 C C . ARG A 1 109 ? -7.600 -8.410 17.670 1.00 68.62 109 ARG A C 1
ATOM 822 O O . ARG A 1 109 ? -8.181 -7.523 17.047 1.00 68.62 109 ARG A O 1
ATOM 829 N N . ARG A 1 110 ? -8.012 -9.684 17.654 1.00 64.88 110 ARG A N 1
ATOM 830 C CA . ARG A 1 110 ? -9.282 -10.080 17.024 1.00 64.88 110 ARG A CA 1
ATOM 831 C C . ARG A 1 110 ? -10.415 -9.243 17.621 1.00 64.88 110 ARG A C 1
ATOM 833 O O . ARG A 1 110 ? -10.492 -9.095 18.843 1.00 64.88 110 ARG A O 1
ATOM 840 N N . ALA A 1 111 ? -11.239 -8.658 16.759 1.00 55.22 111 ALA A N 1
ATOM 841 C CA . ALA A 1 111 ? -12.255 -7.715 17.194 1.00 55.22 111 ALA A CA 1
ATOM 842 C C . ALA A 1 111 ? -13.340 -8.404 18.043 1.00 55.22 111 ALA A C 1
ATOM 844 O O . ALA A 1 111 ? -13.880 -9.448 17.679 1.00 55.22 111 ALA A O 1
ATOM 845 N N . GLY A 1 112 ? -13.665 -7.774 19.175 1.00 52.34 112 GLY A N 1
ATOM 846 C CA . GLY A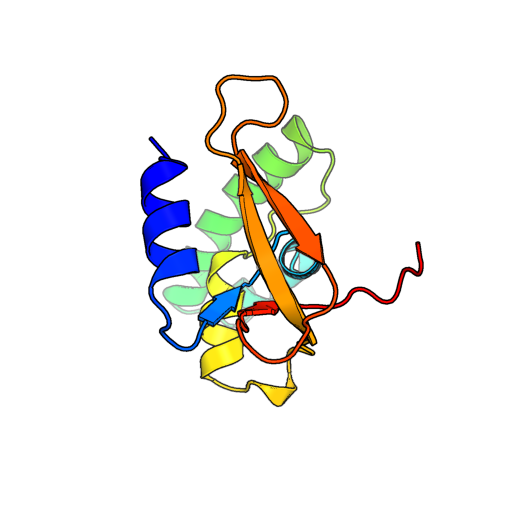 1 112 ? -14.980 -7.839 19.809 1.00 52.34 112 GLY A CA 1
ATOM 847 C C . GLY A 1 112 ? -15.803 -6.617 19.379 1.00 52.34 112 GLY A C 1
ATOM 848 O O . GLY A 1 112 ? -15.236 -5.623 18.938 1.00 52.34 112 GLY A O 1
ATOM 849 N N . ARG A 1 113 ? -17.128 -6.722 19.503 1.00 42.72 113 ARG A N 1
ATOM 850 C CA . ARG A 1 113 ? -18.234 -5.968 18.863 1.00 42.72 113 ARG A CA 1
ATOM 851 C C . ARG A 1 113 ? -18.216 -4.427 18.672 1.00 42.72 113 ARG A C 1
ATOM 853 O O . ARG A 1 113 ? -19.285 -3.906 18.380 1.00 42.72 113 ARG A O 1
ATOM 860 N N . SER A 1 114 ? -17.127 -3.664 18.777 1.00 40.16 114 SER A N 1
ATOM 861 C CA . SER A 1 114 ? -17.262 -2.190 18.728 1.00 40.16 114 SER A CA 1
ATOM 862 C C . SER A 1 114 ? -16.225 -1.361 17.975 1.00 40.16 114 SER A C 1
ATOM 864 O O . SER A 1 114 ? -16.443 -0.160 17.873 1.00 40.16 114 SER A O 1
ATOM 866 N N . TRP A 1 115 ? -15.168 -1.927 17.384 1.00 46.78 115 TRP A N 1
ATOM 867 C CA . TRP A 1 115 ? -14.175 -1.123 16.647 1.00 46.78 115 TRP A CA 1
ATOM 868 C C . TRP A 1 115 ? -13.528 -1.952 15.528 1.00 46.78 115 TRP A C 1
ATOM 870 O O . TRP A 1 115 ? -12.977 -3.017 15.808 1.00 46.78 115 TRP A O 1
ATOM 880 N N . GLN A 1 116 ? -13.635 -1.506 14.268 1.00 52.38 116 GLN A N 1
ATOM 881 C CA . GLN A 1 116 ? -13.305 -2.314 13.086 1.00 52.38 116 GLN A CA 1
ATOM 882 C C . GLN A 1 116 ? -12.385 -1.562 12.114 1.00 52.38 116 GLN A C 1
ATOM 884 O O . GLN A 1 116 ? -12.816 -0.626 11.445 1.00 52.38 116 GLN A O 1
ATOM 889 N N . ALA A 1 117 ? -11.143 -2.024 11.973 1.00 57.69 117 ALA A N 1
ATOM 890 C CA . ALA A 1 117 ? -10.365 -1.812 10.755 1.00 57.69 117 ALA A CA 1
ATOM 891 C C . ALA A 1 117 ? -10.224 -3.154 10.027 1.00 57.69 117 ALA A C 1
ATOM 893 O O . ALA A 1 117 ? -10.019 -4.193 10.658 1.00 57.69 117 ALA A O 1
ATOM 894 N N . ARG A 1 118 ? -10.352 -3.152 8.699 1.00 59.09 118 ARG A N 1
ATOM 895 C CA . ARG A 1 118 ? -10.107 -4.338 7.867 1.00 59.09 118 ARG A CA 1
ATOM 896 C C . ARG A 1 118 ? -8.630 -4.370 7.462 1.00 59.09 118 ARG A C 1
ATOM 898 O O . ARG A 1 118 ? -8.179 -3.468 6.766 1.00 59.09 118 ARG A O 1
ATOM 905 N N . GLN A 1 119 ? -7.881 -5.388 7.879 1.00 58.81 119 GLN A N 1
ATOM 906 C CA . GLN A 1 119 ? -6.472 -5.600 7.516 1.00 58.81 119 GLN A CA 1
ATOM 907 C C . GLN A 1 119 ? -6.290 -6.959 6.838 1.00 58.81 119 GLN A C 1
ATOM 909 O O . GLN A 1 119 ? -7.013 -7.903 7.126 1.00 58.81 119 GLN A O 1
ATOM 914 N N . TYR A 1 120 ? -5.321 -7.091 5.941 1.00 55.50 120 TYR A N 1
ATOM 915 C CA . TYR A 1 120 ? -4.971 -8.379 5.343 1.00 55.50 120 TYR A CA 1
ATOM 916 C C . TYR A 1 120 ? -4.490 -9.423 6.354 1.00 55.50 120 TYR A C 1
ATOM 918 O O . TYR A 1 120 ? -3.754 -9.109 7.286 1.00 55.50 120 TYR A O 1
ATOM 926 N N . GLN A 1 121 ? -4.853 -10.682 6.106 1.00 48.19 121 GLN A N 1
ATOM 927 C CA . GLN A 1 121 ? -4.367 -11.838 6.852 1.00 48.19 121 GLN A CA 1
ATOM 928 C C . GLN A 1 121 ? -3.427 -12.657 5.958 1.00 48.19 121 GLN A C 1
ATOM 930 O O . GLN A 1 121 ? -3.878 -13.271 4.987 1.00 48.19 121 GLN A O 1
ATOM 935 N N . SER A 1 122 ? -2.133 -12.706 6.293 1.00 43.28 122 SER A N 1
ATOM 936 C CA . SER A 1 122 ? -1.214 -13.672 5.681 1.00 43.28 122 SER A CA 1
ATOM 937 C C . SER A 1 122 ? -1.555 -15.087 6.173 1.00 43.28 122 SER A C 1
ATOM 939 O O . SER A 1 122 ? -2.070 -15.274 7.275 1.00 43.28 122 SER A O 1
ATOM 941 N N . ARG A 1 123 ? -1.311 -16.121 5.357 1.00 40.22 123 ARG A N 1
ATOM 942 C CA . ARG A 1 123 ? -1.606 -17.527 5.711 1.00 40.22 123 ARG A CA 1
ATOM 943 C C . ARG A 1 123 ? -0.667 -18.119 6.779 1.00 40.22 123 ARG A C 1
ATOM 945 O O . ARG A 1 123 ? -0.679 -19.330 6.982 1.00 40.22 123 ARG A O 1
ATOM 952 N N . HIS A 1 124 ? 0.130 -17.309 7.468 1.00 34.78 124 HIS A N 1
ATOM 953 C CA . HIS A 1 124 ? 1.029 -17.800 8.505 1.00 34.78 124 HIS A CA 1
ATOM 954 C C . HIS A 1 124 ? 0.354 -17.698 9.872 1.00 34.78 124 HIS A C 1
ATOM 956 O O . HIS A 1 124 ? 0.181 -16.622 10.437 1.00 34.78 124 HIS A O 1
ATOM 962 N N . HIS A 1 125 ? -0.078 -18.860 10.364 1.00 28.41 125 HIS A N 1
ATOM 963 C CA . HIS A 1 125 ? -0.479 -19.058 11.747 1.00 28.41 125 HIS A CA 1
ATOM 964 C C . HIS A 1 125 ? 0.724 -18.783 12.661 1.00 28.41 125 HIS A C 1
ATOM 966 O O . HIS A 1 125 ? 1.724 -19.494 12.574 1.00 28.41 125 HIS A O 1
ATOM 972 N N . TYR A 1 126 ? 0.600 -17.774 13.520 1.00 32.16 126 TYR A N 1
ATOM 973 C CA . TYR A 1 126 ? 1.299 -17.696 14.801 1.00 32.16 126 TYR A CA 1
ATOM 974 C C . TYR A 1 126 ? 0.272 -17.884 15.916 1.00 32.16 126 TYR A C 1
ATOM 976 O O . TYR A 1 126 ? -0.873 -17.392 15.746 1.00 32.16 126 TYR A O 1
#

pLDDT: mean 81.91, std 16.79, range [28.41, 97.88]

Sequence (126 aa):
MLTPEAARVVFTSGVPLVMMGLDLTNQTVCTPDVIARMERAGGPAGELFSDIMNFTLKTQFENYGLAGGPVHDATCIGYLINPDGIKTQEMYVEVDVNSGPLLWAHRLRRAGRSWQARQYQSRHHY

Organism: Escherichia coli (NCBI:txid562)

Radius of gyration: 17.15 Å; chains: 1; bounding box: 39×32×48 Å

Secondary structure (DSSP, 8-state):
---HHHHHHHHTS-S-EEE--HHHHTT-EE-HHHHHHHHHH-HHHHHHHHHHHHHHHHHHHHHH--SSEE-TTHHHHHHHH-GGGS-EEEEEEEE--SSSTTTTPEEEEEPPTT--EEEE--S---

Foldseek 3Di:
DDALVVVQCVQPVQDAAEDLDCLNQVVQFCAPVNLVVLVVVDDPRSVVSNVVFVVQCVVCCVPPVGNTDGPRVVVVVVCVVPVVVADWAWWRWHADCDPDPCHGPIDTDRDDDGGTYIYGDDPDDD